Protein AF-A0A2E7HLN4-F1 (afdb_monomer)

Nearest PDB structures (foldseek):
  2dg2-assembly1_A  TM=7.823E-01  e=1.662E-04  Mus musculus
  3d3j-assembly1_A-2  TM=8.245E-01  e=1.909E-03  Homo sapiens
  3rss-assembly1_A  TM=7.247E-01  e=3.414E-03  Thermotoga maritima MSB8
  3d3k-assembly1_B  TM=6.165E-01  e=1.428E-03  Homo sapiens
  3v3t-assembly1_A  TM=5.989E-01  e=1.618E+00  Clostridium botulinum C str. Stockholm

Foldseek 3Di:
DDDDDDDDDDDPVRVVVCCCVVCVVVVVVVLVVLLVLLLVLLVVVVVVLVVVHPNDQAAEEEQEAAQESLNLSSLSSLLNNCVVRVSYAYEYEYQADLVSHDPSNVVSNVSSCVRPVVRYHYDDHLPVQDDDVSSVVVQDVVLPPPGGSYYRDSHDD

Solvent-accessible surface area (backbone atoms only — not comparable to full-atom values): 8514 Å² total; per-residue (Å²): 132,82,78,75,93,70,84,84,86,67,52,74,69,52,45,54,53,46,50,53,69,72,45,69,81,38,63,69,58,50,52,52,50,42,48,52,52,5,38,51,52,19,56,47,52,56,48,51,47,54,70,79,39,83,72,60,88,56,40,35,34,38,33,34,24,19,48,46,65,48,11,16,25,28,35,32,13,49,38,46,40,44,70,72,36,80,62,34,34,38,41,37,37,28,40,53,60,66,88,74,27,38,72,66,24,45,48,27,47,52,59,30,42,76,74,40,48,97,40,52,46,77,50,74,36,55,71,75,43,79,52,72,65,50,46,50,49,51,52,55,63,71,29,52,96,81,46,57,77,45,75,37,84,4,60,75,131

Radius of gyration: 17.09 Å; Cα contacts (8 Å, |Δi|>4): 226; chains: 1; bounding box: 56×38×41 Å

Secondary structure (DSSP, 8-state):
-PPPP------HHHHHHHHHHHHTT-HHHHHHHHHHHHHHHHHHHHHHHHHHSPPPSS-EEEEEE-SSHHHHHHHHHHHHHHHH-TT-EEEEEESS-GGGS-HHHHHHHHHHHHHHGGGEEEPPPGGGS-HHHHHHHHHHHHHTTT--SEEEEES--

Mean predicted aligned error: 4.03 Å

Structure (mmCIF, N/CA/C/O backbone):
data_AF-A0A2E7HLN4-F1
#
_entry.id   AF-A0A2E7HLN4-F1
#
loop_
_atom_site.group_PDB
_atom_site.id
_atom_site.type_symbol
_atom_site.label_atom_id
_atom_site.label_alt_id
_atom_site.label_comp_id
_atom_site.label_asym_id
_atom_site.label_entity_id
_atom_site.label_seq_id
_atom_site.pdbx_PDB_ins_code
_atom_site.Cartn_x
_atom_site.Cartn_y
_atom_site.Cartn_z
_atom_site.occupancy
_atom_site.B_iso_or_equiv
_atom_site.auth_seq_id
_atom_site.auth_comp_id
_atom_site.auth_asym_id
_atom_site.auth_atom_id
_atom_site.pdbx_PDB_model_num
ATOM 1 N N . MET A 1 1 ? -42.154 -15.942 1.788 1.00 58.47 1 MET A N 1
ATOM 2 C CA . MET A 1 1 ? -40.715 -16.186 1.558 1.00 58.47 1 MET A CA 1
ATOM 3 C C . MET A 1 1 ? -39.956 -15.245 2.470 1.00 58.47 1 MET A C 1
ATOM 5 O O . MET A 1 1 ? -40.203 -14.051 2.379 1.00 58.47 1 MET A O 1
ATOM 9 N N . ASN A 1 2 ? -39.119 -15.760 3.373 1.00 64.50 2 ASN A N 1
ATOM 1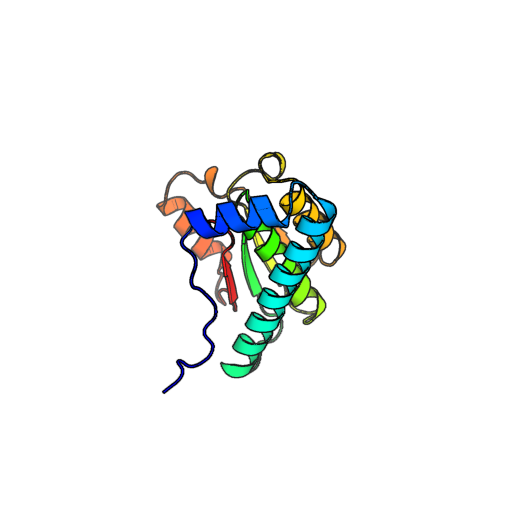0 C CA . ASN A 1 2 ? -38.203 -14.892 4.113 1.00 64.50 2 ASN A CA 1
ATOM 11 C C . ASN A 1 2 ? -37.109 -14.429 3.145 1.00 64.50 2 ASN A C 1
ATOM 13 O O . ASN A 1 2 ? -36.637 -15.260 2.363 1.00 64.50 2 ASN A O 1
ATOM 17 N N . PRO A 1 3 ? -36.732 -13.141 3.148 1.00 77.31 3 PRO A N 1
ATOM 18 C CA . PRO A 1 3 ? -35.595 -12.692 2.362 1.00 77.31 3 PRO A CA 1
ATOM 19 C C . PRO A 1 3 ? -34.349 -13.467 2.796 1.00 77.31 3 PRO A C 1
ATOM 21 O O . PRO A 1 3 ? -34.184 -13.788 3.977 1.00 77.31 3 PRO A O 1
ATOM 24 N N . LEU A 1 4 ? -33.498 -13.801 1.825 1.00 82.25 4 LEU A N 1
ATOM 25 C CA . LEU A 1 4 ? -32.175 -14.343 2.110 1.00 82.25 4 LEU A CA 1
ATOM 26 C C . LEU A 1 4 ? -31.435 -13.366 3.039 1.00 82.25 4 LEU A C 1
ATOM 28 O O . LEU A 1 4 ? -31.585 -12.154 2.857 1.00 82.25 4 LEU A O 1
ATOM 32 N N . PRO A 1 5 ? -30.658 -13.857 4.020 1.00 81.19 5 PRO A N 1
ATOM 33 C CA . PRO A 1 5 ? -29.792 -12.993 4.807 1.00 81.19 5 PRO A CA 1
ATOM 34 C C . PRO A 1 5 ? -28.911 -12.178 3.858 1.00 81.19 5 PRO A C 1
ATOM 36 O O . PRO A 1 5 ? -28.246 -12.749 2.994 1.00 81.19 5 PRO A O 1
ATOM 39 N N . ALA A 1 6 ? -28.949 -10.859 3.997 1.00 84.44 6 ALA A N 1
ATOM 40 C CA . ALA A 1 6 ? -28.125 -9.944 3.228 1.00 84.44 6 ALA A CA 1
ATOM 41 C C . ALA A 1 6 ? -27.415 -9.014 4.205 1.00 84.44 6 ALA A C 1
ATOM 43 O O . ALA A 1 6 ? -28.052 -8.460 5.107 1.00 84.44 6 ALA A O 1
ATOM 44 N N . ASP A 1 7 ? -26.110 -8.849 4.019 1.00 86.19 7 ASP A N 1
ATOM 45 C CA . ASP A 1 7 ? -25.368 -7.822 4.734 1.00 86.19 7 ASP A CA 1
ATOM 46 C C . ASP A 1 7 ? -25.831 -6.436 4.255 1.00 86.19 7 ASP A C 1
ATOM 48 O O . ASP A 1 7 ? -26.083 -6.243 3.057 1.00 86.19 7 ASP A O 1
ATOM 52 N N . PRO A 1 8 ? -25.991 -5.458 5.163 1.00 89.75 8 PRO A N 1
ATOM 53 C CA . PRO A 1 8 ? -26.421 -4.125 4.777 1.00 89.75 8 PRO A CA 1
ATOM 54 C C . PRO A 1 8 ? -25.337 -3.436 3.939 1.00 89.75 8 PRO A C 1
ATOM 56 O O . PRO A 1 8 ? -24.179 -3.356 4.345 1.00 89.75 8 PRO A O 1
ATOM 59 N N . ILE A 1 9 ? -25.728 -2.875 2.793 1.00 91.56 9 ILE A N 1
ATOM 60 C CA . ILE A 1 9 ? -24.870 -1.978 2.011 1.00 91.56 9 ILE A CA 1
ATOM 61 C C . ILE A 1 9 ? -25.010 -0.577 2.609 1.00 91.56 9 ILE A C 1
ATOM 63 O O . ILE A 1 9 ? -26.070 0.043 2.504 1.00 91.56 9 ILE A O 1
ATOM 67 N N . LEU A 1 10 ? -23.955 -0.100 3.266 1.00 94.12 10 LEU A N 1
ATOM 68 C CA . LEU A 1 10 ? -23.926 1.211 3.913 1.00 94.12 10 LEU A CA 1
ATOM 69 C C . LEU A 1 10 ? -23.535 2.309 2.914 1.00 94.12 10 LEU A C 1
ATOM 71 O O . LEU A 1 10 ? -22.656 2.118 2.075 1.00 94.12 10 LEU A O 1
ATOM 75 N N . SER A 1 11 ? -24.142 3.492 3.034 1.00 95.38 11 SER A N 1
ATOM 76 C CA . SER A 1 11 ? -23.617 4.709 2.402 1.00 95.38 11 SER A CA 1
ATOM 77 C C . SER A 1 11 ? -22.279 5.123 3.036 1.00 95.38 11 SER A C 1
ATOM 79 O O . SER A 1 11 ? -21.932 4.669 4.130 1.00 95.38 11 SER A O 1
ATOM 81 N N . CYS A 1 12 ? -21.531 6.031 2.399 1.00 93.81 12 CYS A N 1
ATOM 82 C CA . CYS A 1 12 ? -20.305 6.581 2.994 1.00 93.81 12 CYS A CA 1
ATOM 83 C C . CYS A 1 12 ? -20.582 7.230 4.362 1.00 93.81 12 CYS A C 1
ATOM 85 O O . CYS A 1 12 ? -19.851 7.001 5.320 1.00 93.81 12 CYS A O 1
ATOM 87 N N . GLU A 1 13 ? -21.682 7.980 4.484 1.00 95.75 13 GLU A N 1
ATOM 88 C CA . GLU A 1 13 ? -22.094 8.598 5.750 1.00 95.75 13 GLU A CA 1
ATOM 89 C C . GLU A 1 13 ? -22.412 7.544 6.823 1.00 95.75 13 GLU A C 1
ATOM 91 O O . GLU A 1 13 ? -21.970 7.663 7.966 1.00 95.75 13 GLU A O 1
ATOM 96 N N . GLN A 1 14 ? -23.131 6.480 6.452 1.00 96.19 14 GLN A N 1
ATOM 97 C CA . GLN A 1 14 ? -23.455 5.380 7.362 1.00 96.19 14 GLN A CA 1
ATOM 98 C C . GLN A 1 14 ? -22.209 4.598 7.791 1.00 96.19 14 GLN A C 1
ATOM 100 O O . GLN A 1 14 ? -22.109 4.219 8.957 1.00 96.19 14 GLN A O 1
ATOM 105 N N . SER A 1 15 ? -21.253 4.394 6.883 1.00 94.25 15 SER A N 1
ATOM 106 C CA . SER A 1 15 ? -19.981 3.723 7.172 1.00 94.25 15 SER A CA 1
ATOM 107 C C . SER A 1 15 ? -19.150 4.538 8.163 1.00 94.25 15 SER A C 1
ATOM 109 O O . SER A 1 15 ? -18.738 4.013 9.194 1.00 94.25 15 SER A O 1
ATOM 111 N N . LEU A 1 16 ? -19.019 5.851 7.941 1.00 93.12 16 LEU A N 1
ATOM 112 C CA . LEU A 1 16 ? -18.333 6.759 8.868 1.00 93.12 16 LEU A CA 1
ATOM 113 C C . LEU A 1 16 ? -18.998 6.788 10.253 1.00 93.12 16 LEU A C 1
ATOM 115 O O . LEU A 1 16 ? -18.318 6.772 11.283 1.00 93.12 16 LEU A O 1
ATOM 119 N N . ALA A 1 17 ? -20.334 6.822 10.300 1.00 95.69 17 ALA A N 1
ATOM 120 C CA . ALA A 1 17 ? -21.080 6.786 11.555 1.00 95.69 17 ALA A CA 1
ATOM 121 C C . ALA A 1 17 ? -20.887 5.453 12.297 1.00 95.69 17 ALA A C 1
ATOM 123 O O . ALA A 1 17 ? -20.708 5.447 13.521 1.00 95.69 17 ALA A O 1
ATOM 124 N N . PHE A 1 18 ? -20.887 4.338 11.562 1.00 95.19 18 PHE A N 1
ATOM 125 C CA . PHE A 1 18 ? -20.616 3.012 12.102 1.00 95.19 18 PHE A CA 1
ATOM 126 C C . PHE A 1 18 ? -19.205 2.932 12.684 1.00 95.19 18 PHE A C 1
ATOM 128 O O . PHE A 1 18 ? -19.071 2.614 13.863 1.00 95.19 18 PHE A O 1
ATOM 135 N N . GLU A 1 19 ? -18.173 3.285 11.916 1.00 93.88 19 GLU A N 1
ATOM 136 C CA . GLU A 1 19 ? -16.775 3.242 12.360 1.00 93.88 19 GLU A CA 1
ATOM 137 C C . GLU A 1 19 ? -16.557 4.085 13.616 1.00 93.88 19 GLU A C 1
ATOM 139 O O . GLU A 1 19 ? -16.008 3.602 14.608 1.00 93.88 19 GLU A O 1
ATOM 144 N N . LYS A 1 20 ? -17.080 5.318 13.634 1.00 94.38 20 LYS A N 1
ATOM 145 C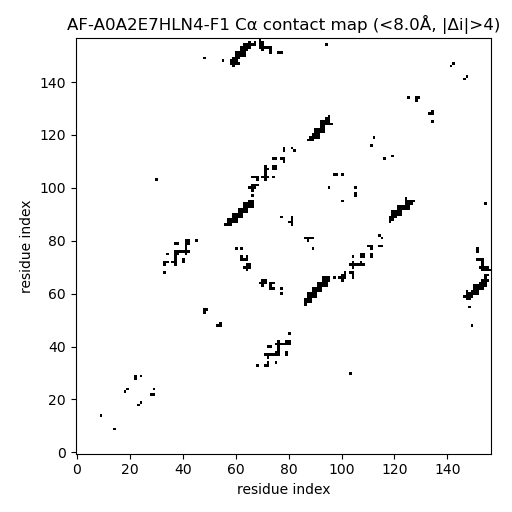 CA . LYS A 1 20 ? -16.982 6.206 14.800 1.00 94.38 20 LYS A CA 1
ATOM 146 C C . LYS A 1 20 ? -17.604 5.583 16.054 1.00 94.38 20 LYS A C 1
ATOM 148 O O . LYS A 1 20 ? -17.036 5.682 17.143 1.00 94.38 20 LYS A O 1
ATOM 153 N N . SER A 1 21 ? -18.762 4.941 15.907 1.00 95.88 21 SER A N 1
ATOM 154 C CA . SER A 1 21 ? -19.472 4.267 17.001 1.00 95.88 21 SER A CA 1
ATOM 155 C C . SER A 1 21 ? -18.804 2.954 17.430 1.00 95.88 21 SER A C 1
ATOM 157 O O . SER A 1 21 ? -18.824 2.599 18.610 1.00 95.88 21 SER A O 1
ATOM 159 N N . PHE A 1 22 ? -18.205 2.238 16.480 1.00 95.44 22 PHE A N 1
ATOM 160 C CA . PHE A 1 22 ? -17.570 0.941 16.678 1.00 95.44 22 PHE A CA 1
ATOM 161 C C . PHE A 1 22 ? -16.206 1.062 17.362 1.00 95.44 22 PHE A C 1
ATOM 163 O O . PHE A 1 22 ? -15.932 0.327 18.316 1.00 95.44 22 PHE A O 1
ATOM 170 N N . PHE A 1 23 ? -15.370 1.998 16.905 1.00 95.12 23 PHE A N 1
ATOM 171 C CA . PHE A 1 23 ? -14.022 2.197 17.433 1.00 95.12 23 PHE A CA 1
ATOM 172 C C . PHE A 1 23 ? -13.995 3.089 18.669 1.00 95.12 23 PHE A C 1
ATOM 174 O O . PHE A 1 23 ? -13.222 2.820 19.580 1.00 95.12 23 PHE A O 1
ATOM 181 N N . LYS A 1 24 ? -14.842 4.127 18.743 1.00 93.88 24 LYS A N 1
ATOM 182 C CA . LYS A 1 24 ? -14.880 5.080 19.873 1.00 93.88 24 LYS A CA 1
ATOM 183 C C . LYS A 1 24 ? -13.502 5.672 20.230 1.00 93.88 24 LYS A C 1
ATOM 185 O O . LYS A 1 24 ? -13.263 5.997 21.390 1.00 93.88 24 LYS A O 1
ATOM 190 N N . GLY A 1 25 ? -12.613 5.807 19.242 1.00 91.25 25 GLY A N 1
ATOM 191 C CA . GLY A 1 25 ? -11.239 6.286 19.426 1.00 91.25 25 GLY A CA 1
ATOM 192 C C . GLY A 1 25 ? -10.262 5.252 19.999 1.00 91.25 25 GLY A C 1
ATOM 193 O O . GLY A 1 25 ? -9.180 5.628 20.439 1.00 91.25 25 GLY A O 1
ATOM 194 N N . ASP A 1 26 ? -10.617 3.964 20.031 1.00 95.56 26 ASP A N 1
ATOM 195 C CA . ASP A 1 26 ? -9.691 2.883 20.381 1.00 95.56 26 ASP A CA 1
ATOM 196 C C . ASP A 1 26 ? -8.713 2.625 19.224 1.00 95.56 26 ASP A C 1
ATOM 198 O O . ASP A 1 26 ? -8.920 1.753 18.376 1.00 95.56 26 ASP A O 1
ATOM 202 N N . GLU A 1 27 ? -7.617 3.382 19.212 1.00 93.75 27 GLU A N 1
ATOM 203 C CA . GLU A 1 27 ? -6.575 3.298 18.184 1.00 93.75 27 GLU A CA 1
ATOM 204 C C . GLU A 1 27 ? -5.959 1.897 18.061 1.00 93.75 27 GLU A C 1
ATOM 206 O O . GLU A 1 27 ? -5.550 1.482 16.974 1.00 93.75 27 GLU A O 1
ATOM 211 N N . LYS A 1 28 ? -5.886 1.139 19.165 1.00 95.50 28 LYS A N 1
ATOM 212 C CA . LYS A 1 28 ? -5.345 -0.225 19.145 1.00 95.50 28 LYS A CA 1
ATOM 213 C C . LYS A 1 28 ? -6.285 -1.149 18.383 1.00 95.50 28 LYS A C 1
ATOM 215 O O . LYS A 1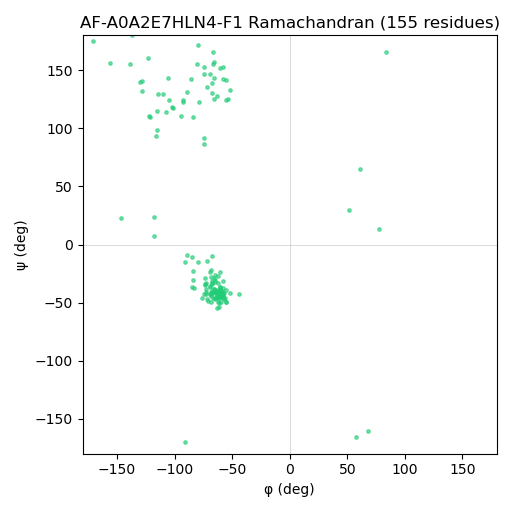 28 ? -5.819 -1.974 17.595 1.00 95.50 28 LYS A O 1
ATOM 220 N N . ARG A 1 29 ? -7.590 -1.019 18.614 1.00 96.25 29 ARG A N 1
ATOM 221 C CA . ARG A 1 29 ? -8.604 -1.781 17.887 1.00 96.25 29 ARG A CA 1
ATOM 222 C C . ARG A 1 29 ? -8.679 -1.362 16.423 1.00 96.25 29 ARG A C 1
ATOM 224 O O . ARG A 1 29 ? -8.772 -2.240 15.571 1.00 96.25 29 ARG A O 1
ATOM 231 N N . GLU A 1 30 ? -8.587 -0.067 16.127 1.00 95.81 30 GLU A N 1
ATOM 232 C CA . GLU A 1 30 ? -8.491 0.436 14.748 1.00 95.81 30 GLU A CA 1
ATOM 233 C C . GLU A 1 30 ? -7.320 -0.215 14.012 1.00 95.81 30 GLU A C 1
ATOM 235 O O . GLU A 1 30 ? -7.510 -0.812 12.956 1.00 95.81 30 GLU A O 1
ATOM 240 N N . TRP A 1 31 ? -6.132 -0.216 14.622 1.00 97.50 31 TRP A N 1
ATOM 241 C CA . TRP A 1 31 ? -4.955 -0.866 14.054 1.00 97.50 31 TRP A CA 1
ATOM 242 C C . TRP A 1 31 ? -5.152 -2.371 13.815 1.00 97.50 31 TRP A C 1
ATOM 244 O O . TRP A 1 31 ? -4.730 -2.905 12.786 1.00 97.50 31 TRP A O 1
ATOM 254 N N . GLN A 1 32 ? -5.788 -3.077 14.755 1.00 97.62 32 GLN A N 1
ATOM 255 C CA . GLN A 1 32 ? -6.083 -4.507 14.610 1.00 97.62 32 GLN A CA 1
ATOM 256 C C . GLN A 1 32 ? -7.021 -4.782 13.431 1.00 97.62 32 GLN A C 1
ATOM 258 O O . GLN A 1 32 ? -6.749 -5.682 12.637 1.00 97.62 32 GLN A O 1
ATOM 263 N N . VAL A 1 33 ? -8.096 -4.001 13.300 1.00 97.06 33 VAL A N 1
ATOM 264 C CA . VAL A 1 33 ? -9.062 -4.149 12.202 1.00 97.06 33 VAL A CA 1
ATOM 265 C C . VAL A 1 33 ? -8.432 -3.787 10.862 1.00 97.06 33 VAL A C 1
ATOM 267 O O . VAL A 1 33 ? -8.616 -4.518 9.896 1.00 97.06 33 VAL A O 1
ATOM 270 N N . MET A 1 34 ? -7.615 -2.739 10.816 1.00 97.19 34 MET A N 1
ATOM 271 C CA . MET A 1 34 ? -6.857 -2.348 9.628 1.00 97.19 34 MET A CA 1
ATOM 272 C C . MET A 1 34 ? -5.862 -3.440 9.185 1.00 97.19 34 MET A C 1
ATOM 274 O O . MET A 1 34 ? -5.752 -3.752 8.004 1.00 97.19 34 MET A O 1
ATOM 278 N N . ASN A 1 35 ? -5.191 -4.127 10.122 1.00 98.31 35 ASN A N 1
ATOM 279 C CA . ASN A 1 35 ? -4.383 -5.309 9.776 1.00 98.31 35 ASN A CA 1
ATOM 280 C C . ASN A 1 35 ? -5.227 -6.421 9.172 1.00 98.31 35 ASN A C 1
ATOM 282 O O . ASN A 1 35 ? -4.827 -7.003 8.168 1.00 98.31 35 ASN A O 1
ATOM 286 N N . GLN A 1 36 ? -6.396 -6.690 9.745 1.00 98.19 36 GLN A N 1
ATOM 287 C CA . GLN A 1 36 ? -7.292 -7.702 9.205 1.00 98.19 36 GLN A CA 1
ATOM 288 C C . GLN A 1 36 ? -7.797 -7.333 7.802 1.00 98.19 36 GLN A C 1
ATOM 290 O O . GLN A 1 36 ? -7.836 -8.202 6.929 1.00 98.19 36 GLN A O 1
ATOM 295 N N . ALA A 1 37 ? -8.138 -6.064 7.567 1.00 97.25 37 ALA A N 1
ATOM 296 C CA . ALA A 1 37 ? -8.556 -5.555 6.264 1.00 97.25 37 ALA A CA 1
ATOM 297 C C . ALA A 1 37 ? -7.429 -5.6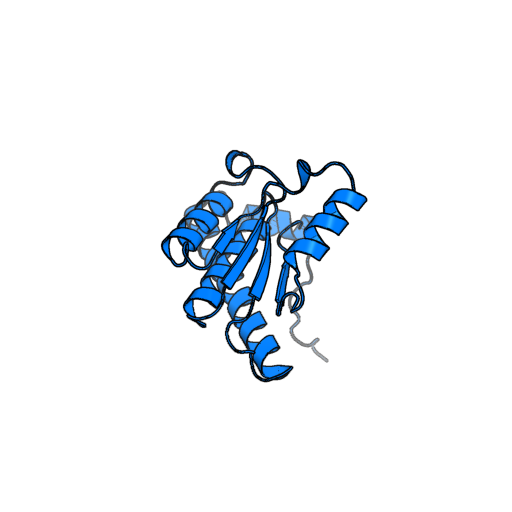85 5.229 1.00 97.25 37 ALA A C 1
ATOM 299 O O . ALA A 1 37 ? -7.603 -6.367 4.217 1.00 97.25 37 ALA A O 1
ATOM 300 N N . GLY A 1 38 ? -6.245 -5.139 5.518 1.00 98.00 38 GLY A N 1
ATOM 301 C CA . GLY A 1 38 ? -5.076 -5.241 4.646 1.00 98.00 38 GLY A CA 1
ATOM 302 C C . GLY A 1 38 ? -4.653 -6.687 4.354 1.00 98.00 38 GLY A C 1
ATOM 303 O O . GLY A 1 38 ? -4.413 -7.043 3.199 1.00 98.00 38 GLY A O 1
ATOM 304 N N . GLU A 1 39 ? -4.610 -7.567 5.361 1.00 98.19 39 GLU A N 1
ATOM 305 C CA . GLU A 1 39 ? -4.302 -8.987 5.142 1.00 98.19 39 GLU A CA 1
ATOM 306 C C . GLU A 1 39 ? -5.354 -9.675 4.264 1.00 98.19 39 GLU A C 1
ATOM 308 O O . GLU A 1 39 ? -4.985 -10.434 3.365 1.00 98.19 39 GLU A O 1
ATOM 313 N N . SER A 1 40 ? -6.638 -9.360 4.454 1.00 98.19 40 SER A N 1
ATOM 314 C CA . SER A 1 40 ? -7.729 -9.912 3.641 1.00 98.19 40 SER A CA 1
ATOM 315 C C . SER A 1 40 ? -7.662 -9.447 2.185 1.00 98.19 40 SER A C 1
ATOM 317 O O . SER A 1 40 ? -7.902 -10.251 1.280 1.00 98.19 40 SER A O 1
ATOM 319 N N . ILE A 1 41 ? -7.289 -8.186 1.937 1.00 98.12 41 ILE A N 1
ATOM 320 C CA . ILE A 1 41 ? -7.033 -7.664 0.585 1.00 98.12 41 ILE A CA 1
ATOM 321 C C . ILE A 1 41 ? -5.866 -8.428 -0.048 1.00 98.12 41 ILE A C 1
ATOM 323 O O . ILE A 1 41 ? -6.000 -8.950 -1.154 1.00 98.12 41 ILE A O 1
ATOM 327 N N . GLY A 1 42 ? -4.746 -8.570 0.668 1.00 97.38 42 GLY A N 1
ATOM 328 C CA . GLY A 1 42 ? -3.580 -9.311 0.179 1.00 97.38 42 GLY A CA 1
ATOM 329 C C . GLY A 1 42 ? -3.887 -10.784 -0.125 1.00 97.38 42 GLY A C 1
ATOM 330 O O . GLY A 1 42 ? -3.463 -11.302 -1.157 1.00 97.38 42 GLY A O 1
ATOM 331 N N . ASP A 1 43 ? -4.656 -11.459 0.733 1.00 97.00 43 ASP A N 1
ATOM 332 C CA . ASP A 1 43 ? -5.089 -12.847 0.522 1.00 97.00 43 ASP A CA 1
ATOM 333 C C . ASP A 1 43 ? -6.068 -12.996 -0.646 1.00 97.00 43 ASP A C 1
ATOM 335 O O . ASP A 1 43 ? -6.071 -14.025 -1.325 1.00 97.00 43 ASP A O 1
ATOM 339 N N . SER A 1 44 ? -6.915 -11.997 -0.887 1.00 96.31 44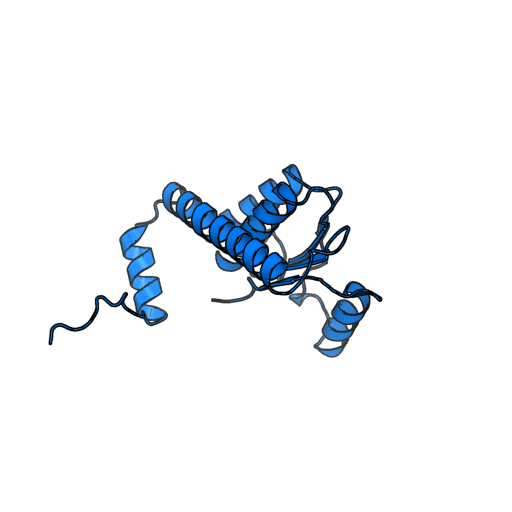 SER A N 1
ATOM 340 C CA . SER A 1 44 ? -7.841 -11.991 -2.025 1.00 96.31 44 SER A CA 1
ATOM 341 C C . SER A 1 44 ? -7.083 -11.778 -3.331 1.00 96.31 44 SER A C 1
ATOM 343 O O . SER A 1 44 ? -7.187 -12.608 -4.226 1.00 96.31 44 SER A O 1
ATOM 345 N N . LEU A 1 45 ? -6.175 -10.801 -3.383 1.00 94.75 45 LEU A N 1
ATOM 346 C CA . LEU A 1 45 ? -5.335 -10.579 -4.558 1.00 94.75 45 LEU A CA 1
ATOM 347 C C . LEU A 1 45 ? -4.448 -11.793 -4.884 1.00 94.75 45 LEU A C 1
ATOM 349 O O . LEU A 1 45 ? -4.287 -12.160 -6.044 1.00 94.75 45 LEU A O 1
ATOM 353 N N . LEU A 1 46 ? -3.902 -12.481 -3.875 1.00 93.56 46 LEU A N 1
ATOM 354 C CA . LEU A 1 46 ? -3.163 -13.731 -4.089 1.00 93.56 46 LEU A CA 1
ATOM 355 C C . LEU A 1 46 ? -4.029 -14.841 -4.698 1.00 93.56 46 LEU A C 1
ATOM 357 O O . LEU A 1 46 ? -3.500 -15.673 -5.438 1.00 93.56 46 LEU A O 1
ATOM 361 N N . ARG A 1 47 ? -5.325 -14.893 -4.367 1.00 93.75 47 ARG A N 1
ATOM 362 C CA . ARG A 1 47 ? -6.276 -15.833 -4.972 1.00 93.75 47 ARG A CA 1
ATOM 363 C C . ARG A 1 47 ? -6.562 -15.442 -6.418 1.00 93.75 47 ARG A C 1
ATOM 365 O O . ARG A 1 47 ? -6.354 -16.282 -7.289 1.00 93.75 47 ARG A O 1
ATOM 372 N N . ASP A 1 48 ? -6.867 -14.174 -6.675 1.00 92.19 48 ASP A N 1
ATOM 373 C CA . ASP A 1 48 ? -7.130 -13.655 -8.023 1.00 92.19 48 ASP A CA 1
ATOM 374 C C . ASP A 1 48 ? -5.939 -13.897 -8.961 1.00 92.19 48 ASP A C 1
ATOM 376 O O . ASP A 1 48 ? -6.081 -14.419 -10.068 1.00 92.19 48 ASP A O 1
ATOM 380 N N . MET A 1 49 ? -4.720 -13.611 -8.491 1.00 89.50 49 MET A N 1
ATOM 381 C CA . MET A 1 49 ? -3.496 -13.840 -9.262 1.00 89.50 49 MET A CA 1
ATOM 382 C C . MET A 1 49 ? -3.253 -15.316 -9.594 1.00 89.50 49 MET A C 1
ATOM 384 O O . MET A 1 49 ? -2.574 -15.585 -10.581 1.00 89.50 49 MET A O 1
ATOM 388 N N . ARG A 1 50 ? -3.749 -16.259 -8.778 1.00 89.00 50 ARG A N 1
ATOM 389 C CA . ARG A 1 50 ? -3.651 -17.710 -9.032 1.00 89.00 50 ARG A CA 1
ATOM 390 C C . ARG A 1 50 ? -4.759 -18.217 -9.945 1.00 89.00 50 ARG A C 1
ATOM 392 O O . ARG A 1 50 ? -4.543 -19.199 -10.647 1.00 89.00 50 ARG A O 1
ATOM 399 N N . GLU A 1 51 ? -5.928 -17.589 -9.897 1.00 88.19 51 GLU A N 1
ATOM 400 C CA . GLU A 1 51 ? -7.084 -17.968 -10.706 1.00 88.19 51 GLU A CA 1
ATOM 401 C C . GLU A 1 51 ? -6.908 -17.543 -12.166 1.00 88.19 51 GLU A C 1
ATOM 403 O O . GLU A 1 51 ? -7.159 -18.328 -13.076 1.00 88.19 51 GLU A O 1
ATOM 408 N N . LEU A 1 52 ? -6.408 -16.326 -12.397 1.00 75.81 52 LEU A N 1
ATOM 409 C CA . LEU A 1 52 ? -6.270 -15.779 -13.748 1.00 75.81 52 LEU A CA 1
ATOM 410 C C . LEU A 1 52 ? -5.138 -16.434 -14.555 1.00 75.81 52 LEU A C 1
ATOM 412 O O . LEU A 1 52 ? -5.234 -16.525 -15.779 1.00 75.81 52 LEU A O 1
ATOM 416 N N . ARG A 1 53 ? -4.043 -16.845 -13.898 1.00 70.69 53 ARG A N 1
ATOM 417 C CA . ARG A 1 53 ? -2.865 -17.483 -14.520 1.00 70.69 53 ARG A CA 1
ATOM 418 C C . ARG A 1 53 ? -1.896 -18.032 -13.468 1.00 70.69 53 ARG A C 1
ATOM 420 O O . ARG A 1 53 ? -2.027 -17.781 -12.277 1.00 70.69 53 ARG A O 1
ATOM 427 N N . THR A 1 54 ? -0.839 -18.714 -13.907 1.00 83.25 54 THR A N 1
ATOM 428 C CA . THR A 1 54 ? 0.324 -18.967 -13.042 1.00 83.25 54 THR A CA 1
ATOM 429 C C . THR A 1 54 ? 0.973 -17.638 -12.654 1.00 83.25 54 THR A C 1
ATOM 431 O O . THR A 1 54 ? 1.319 -16.843 -13.531 1.00 83.25 54 THR A O 1
ATOM 434 N N . ILE A 1 55 ? 1.179 -17.411 -11.351 1.00 85.50 55 ILE A N 1
ATOM 435 C CA . ILE A 1 55 ? 1.900 -16.232 -10.853 1.00 85.50 55 ILE A CA 1
ATOM 436 C C . ILE A 1 55 ? 3.286 -16.181 -11.520 1.00 85.50 55 ILE A C 1
ATOM 438 O O . ILE A 1 55 ? 4.039 -17.157 -11.426 1.00 85.50 55 ILE A O 1
ATOM 442 N N . PRO A 1 56 ? 3.647 -15.070 -12.184 1.00 86.81 56 PRO A N 1
ATOM 443 C CA . PRO A 1 56 ? 4.907 -14.981 -12.902 1.00 86.81 56 PRO A CA 1
ATOM 444 C C . PRO A 1 56 ? 6.107 -15.008 -11.946 1.00 86.81 56 PRO A C 1
ATOM 446 O O . PRO A 1 56 ? 5.995 -14.629 -10.777 1.00 86.81 56 PRO A O 1
ATOM 449 N N . PRO A 1 57 ? 7.292 -15.430 -12.424 1.00 88.00 57 PRO A N 1
ATOM 450 C CA . PRO A 1 57 ? 8.501 -15.382 -11.619 1.00 88.00 57 PRO A CA 1
ATOM 451 C C . PRO A 1 57 ? 8.872 -13.923 -11.325 1.00 88.00 57 PRO A C 1
ATOM 453 O O . PRO A 1 57 ? 9.085 -13.144 -12.254 1.00 88.00 57 PRO A O 1
ATOM 456 N N . ARG A 1 58 ? 9.018 -13.592 -10.033 1.00 93.38 58 ARG A N 1
ATOM 457 C CA . ARG A 1 58 ? 9.303 -12.234 -9.518 1.00 93.38 58 ARG A CA 1
ATOM 458 C C . ARG A 1 58 ? 8.210 -11.208 -9.875 1.00 93.38 58 ARG A C 1
ATOM 460 O O . ARG A 1 58 ? 8.495 -10.278 -10.627 1.00 93.38 58 ARG A O 1
ATOM 467 N N . PRO A 1 59 ? 6.976 -11.365 -9.361 1.00 94.81 59 PRO A N 1
ATOM 468 C CA . PRO A 1 59 ? 5.902 -10.446 -9.705 1.00 94.81 59 PRO A CA 1
ATOM 469 C C . PRO A 1 59 ? 6.186 -9.038 -9.164 1.00 94.81 59 PRO A C 1
ATOM 471 O O . PRO A 1 59 ? 6.729 -8.894 -8.061 1.00 94.81 59 PRO A O 1
ATOM 474 N N . ARG A 1 60 ? 5.814 -8.015 -9.938 1.00 96.56 60 ARG A N 1
ATOM 475 C CA . ARG A 1 60 ? 5.919 -6.597 -9.562 1.00 96.56 60 ARG A CA 1
ATOM 476 C C . ARG A 1 60 ? 4.545 -6.046 -9.217 1.00 96.56 60 ARG A C 1
ATOM 478 O O . ARG A 1 60 ? 3.634 -6.106 -10.038 1.00 96.56 60 ARG A O 1
ATOM 485 N N . ILE A 1 61 ? 4.409 -5.492 -8.019 1.00 97.06 61 ILE A N 1
ATOM 486 C CA . ILE A 1 61 ? 3.145 -4.948 -7.516 1.00 97.06 61 ILE A CA 1
ATOM 487 C C . ILE A 1 61 ? 3.259 -3.427 -7.439 1.00 97.06 61 ILE A C 1
ATOM 489 O O . ILE A 1 61 ? 4.215 -2.918 -6.859 1.00 97.06 61 ILE A O 1
ATOM 493 N N . LEU A 1 62 ? 2.291 -2.706 -7.995 1.00 98.38 62 LEU A N 1
ATOM 494 C CA . LEU A 1 62 ? 2.142 -1.271 -7.761 1.00 98.38 62 LEU A CA 1
ATOM 495 C C . LEU A 1 62 ? 1.245 -1.044 -6.543 1.00 98.38 62 LEU A C 1
ATOM 497 O O . LEU A 1 62 ? 0.163 -1.619 -6.455 1.00 98.38 62 LEU A O 1
ATOM 501 N N . VAL A 1 63 ? 1.668 -0.192 -5.618 1.00 98.62 63 VAL A N 1
ATOM 502 C CA . VAL A 1 63 ? 0.894 0.171 -4.427 1.00 98.62 63 VAL A CA 1
ATOM 503 C C . VAL A 1 63 ? 0.697 1.679 -4.437 1.00 98.62 63 VAL A C 1
ATOM 505 O O . VAL A 1 63 ? 1.659 2.422 -4.257 1.00 98.62 63 VAL A O 1
ATOM 508 N N . LEU A 1 64 ? -0.533 2.133 -4.664 1.00 98.44 64 LEU A N 1
ATOM 509 C CA . LEU A 1 64 ? -0.885 3.551 -4.637 1.00 98.44 64 LEU A CA 1
ATOM 510 C C . LEU A 1 64 ? -1.371 3.908 -3.234 1.00 98.44 64 LEU A C 1
ATOM 512 O O . LEU A 1 64 ? -2.289 3.271 -2.721 1.00 98.44 64 LEU A O 1
ATOM 516 N N . VAL A 1 65 ? -0.751 4.901 -2.598 1.00 98.62 65 VAL A N 1
ATOM 517 C CA . VAL A 1 65 ? -0.944 5.146 -1.162 1.00 98.62 65 VAL A CA 1
ATOM 518 C C . VAL A 1 65 ? -1.478 6.549 -0.912 1.00 98.62 65 VAL A C 1
ATOM 520 O O . VAL A 1 65 ? -0.766 7.536 -1.066 1.00 98.62 65 VAL A O 1
ATOM 523 N N . GLY A 1 66 ? -2.737 6.649 -0.490 1.00 98.12 66 GLY A N 1
ATOM 524 C CA . GLY A 1 66 ? -3.322 7.887 0.016 1.00 98.12 66 GLY A CA 1
ATOM 525 C C . GLY A 1 66 ? -2.935 8.177 1.471 1.00 98.12 66 GLY A C 1
ATOM 526 O O . GLY A 1 66 ? -2.399 7.331 2.184 1.00 98.12 66 GLY A O 1
ATOM 527 N N . LYS A 1 67 ? -3.281 9.376 1.954 1.00 96.69 67 LYS A N 1
ATOM 528 C CA . LYS A 1 67 ? -2.980 9.825 3.331 1.00 96.69 67 LYS A CA 1
ATOM 529 C C . LYS A 1 67 ? -3.748 9.083 4.435 1.00 96.69 67 LYS A C 1
ATOM 531 O O . LYS A 1 67 ? -3.374 9.152 5.605 1.00 96.69 67 LYS A O 1
ATOM 536 N N . GLY A 1 68 ? -4.882 8.471 4.087 1.00 95.88 68 GLY A N 1
ATOM 537 C CA . GLY A 1 68 ? -5.849 7.879 5.018 1.00 95.88 68 GLY A CA 1
ATOM 538 C C . GLY A 1 68 ? -5.598 6.402 5.325 1.00 95.88 68 GLY A C 1
ATOM 539 O O . GLY A 1 68 ? -4.574 5.844 4.935 1.00 95.88 68 GLY A O 1
ATOM 540 N N . HIS A 1 69 ? -6.563 5.768 6.001 1.00 95.31 69 HIS A N 1
ATOM 541 C CA . HIS A 1 69 ? -6.492 4.347 6.367 1.00 95.31 69 HIS A CA 1
ATOM 542 C C . HIS A 1 69 ? -6.391 3.435 5.140 1.00 95.31 69 HIS A C 1
ATOM 544 O O . HIS A 1 69 ? -5.568 2.531 5.161 1.00 95.31 69 HIS A O 1
ATOM 550 N N . ASN A 1 70 ? -7.068 3.764 4.036 1.00 96.38 70 ASN A N 1
ATOM 551 C CA . ASN A 1 70 ? -6.997 2.990 2.788 1.00 96.38 70 ASN A CA 1
ATOM 552 C C . ASN A 1 70 ? -5.571 2.876 2.238 1.00 96.38 70 ASN A C 1
ATOM 554 O O . ASN A 1 70 ? -5.168 1.821 1.754 1.00 96.38 70 ASN A O 1
ATOM 558 N N . GLY A 1 71 ? -4.773 3.943 2.357 1.00 98.12 71 GLY A N 1
ATOM 559 C CA . GLY A 1 71 ? -3.362 3.897 1.982 1.00 98.12 71 GLY A CA 1
ATOM 560 C C . GLY A 1 71 ? -2.580 2.923 2.861 1.00 98.12 71 GLY A C 1
ATOM 561 O O . GLY A 1 71 ? -1.733 2.173 2.382 1.00 98.12 71 GLY A O 1
ATOM 562 N N . GLY A 1 72 ? -2.895 2.880 4.153 1.00 98.19 72 GLY A N 1
ATOM 563 C CA . GLY A 1 72 ? -2.282 1.926 5.059 1.00 98.19 72 GLY A CA 1
ATOM 564 C C . GLY A 1 72 ? -2.785 0.487 4.866 1.00 98.19 72 GLY A C 1
ATOM 565 O O . GLY A 1 72 ? -1.974 -0.432 4.952 1.00 98.19 72 GLY A O 1
ATOM 566 N N . ASP A 1 73 ? -4.057 0.274 4.524 1.00 98.44 73 ASP A N 1
ATOM 567 C CA . ASP A 1 73 ? -4.586 -1.038 4.126 1.00 98.44 73 ASP A CA 1
ATOM 568 C C . ASP A 1 73 ? -3.863 -1.558 2.880 1.00 98.44 73 ASP A C 1
ATOM 570 O O . ASP A 1 73 ? -3.454 -2.719 2.843 1.00 98.44 73 ASP A O 1
ATOM 574 N N . ALA A 1 74 ? -3.611 -0.685 1.898 1.00 98.62 74 ALA A N 1
ATOM 575 C CA . ALA A 1 74 ? -2.841 -1.020 0.704 1.00 98.62 74 ALA A CA 1
ATOM 576 C C . ALA A 1 74 ? -1.395 -1.432 1.036 1.00 98.62 74 ALA A C 1
ATOM 578 O O . ALA A 1 74 ? -0.890 -2.429 0.511 1.00 98.62 74 ALA A O 1
ATOM 579 N N . LEU A 1 75 ? -0.736 -0.724 1.959 1.00 98.75 75 LEU A N 1
ATOM 580 C CA . LEU A 1 75 ? 0.602 -1.078 2.449 1.00 98.75 75 LEU A CA 1
ATOM 581 C C . LEU A 1 75 ? 0.611 -2.419 3.200 1.00 98.75 75 LEU A C 1
ATOM 583 O O . LEU A 1 75 ? 1.518 -3.233 3.012 1.00 98.75 75 LEU A O 1
ATOM 587 N N . LEU A 1 76 ? -0.403 -2.684 4.028 1.00 98.75 76 LEU A N 1
ATOM 588 C CA . LEU A 1 76 ? -0.545 -3.947 4.760 1.00 98.75 76 LEU A CA 1
ATOM 589 C C . LEU A 1 76 ? -0.859 -5.118 3.820 1.00 98.75 76 LEU A C 1
ATOM 591 O O . LEU A 1 76 ? -0.307 -6.209 3.995 1.00 98.75 76 LEU A O 1
ATOM 595 N N . ALA A 1 77 ? -1.650 -4.885 2.774 1.00 98.62 77 ALA A N 1
ATOM 596 C CA . ALA A 1 77 ? -1.882 -5.844 1.702 1.00 98.62 77 ALA A CA 1
ATOM 597 C C . ALA A 1 77 ? -0.588 -6.161 0.939 1.00 98.62 77 ALA A C 1
ATOM 599 O O . ALA A 1 77 ? -0.243 -7.332 0.754 1.00 98.62 77 ALA A O 1
ATOM 600 N N . ALA A 1 78 ? 0.201 -5.141 0.590 1.00 98.56 78 ALA A N 1
ATOM 601 C CA . ALA A 1 78 ? 1.515 -5.330 -0.015 1.00 98.56 78 ALA A CA 1
ATOM 602 C C . ALA A 1 78 ? 2.458 -6.125 0.907 1.00 98.56 78 ALA A C 1
ATOM 604 O O . ALA A 1 78 ? 3.094 -7.087 0.467 1.00 98.56 78 ALA A O 1
ATOM 605 N N . LYS A 1 79 ? 2.486 -5.809 2.210 1.00 98.56 79 LYS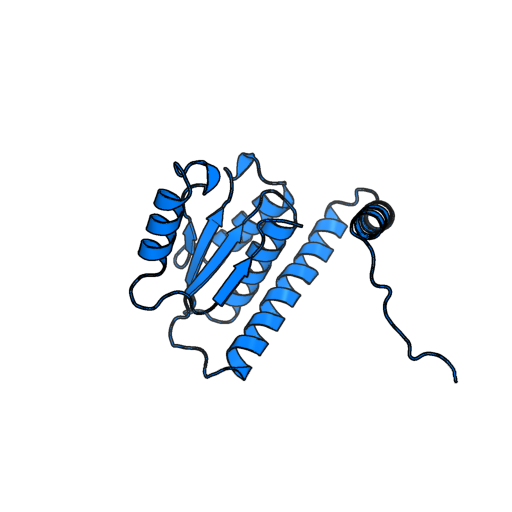 A N 1
ATOM 606 C CA . LYS A 1 79 ? 3.252 -6.551 3.230 1.00 98.56 79 LYS A CA 1
ATOM 607 C C . LYS A 1 79 ? 2.850 -8.028 3.239 1.00 98.56 79 LYS A C 1
ATOM 609 O O . LYS A 1 79 ? 3.710 -8.914 3.202 1.00 98.56 79 LYS A O 1
ATOM 614 N N . ARG A 1 80 ? 1.542 -8.313 3.221 1.00 98.12 80 ARG A N 1
ATOM 615 C CA . ARG A 1 80 ? 0.988 -9.675 3.170 1.00 98.12 80 ARG A CA 1
ATOM 616 C C . ARG A 1 80 ? 1.437 -10.437 1.917 1.00 98.12 80 ARG A C 1
ATOM 618 O O . ARG A 1 80 ? 1.794 -11.618 2.027 1.00 98.12 80 ARG A O 1
ATOM 625 N N . MET A 1 81 ? 1.467 -9.779 0.758 1.00 96.62 81 MET A N 1
ATOM 626 C CA . MET A 1 81 ? 1.938 -10.366 -0.502 1.00 96.62 81 MET A CA 1
ATOM 627 C C . MET A 1 81 ? 3.442 -10.641 -0.494 1.00 96.62 81 MET A C 1
ATOM 629 O O . MET A 1 81 ? 3.858 -11.767 -0.775 1.00 96.62 81 MET A O 1
ATOM 633 N N . LEU A 1 82 ? 4.259 -9.657 -0.108 1.00 97.25 82 LEU A N 1
ATOM 634 C CA . LEU A 1 82 ? 5.721 -9.776 -0.068 1.00 97.25 82 LEU A CA 1
ATOM 635 C C . LEU A 1 82 ? 6.209 -10.807 0.957 1.00 97.25 82 LEU A C 1
ATOM 637 O O . LEU A 1 82 ? 7.295 -11.367 0.778 1.00 97.25 82 LEU A O 1
ATOM 641 N N . ARG A 1 83 ? 5.418 -11.070 2.007 1.00 97.38 83 ARG A N 1
ATOM 642 C CA . ARG A 1 83 ? 5.621 -12.181 2.951 1.00 97.38 83 ARG A CA 1
ATOM 643 C C . ARG A 1 83 ? 5.365 -13.545 2.303 1.00 97.38 83 ARG A C 1
ATOM 645 O O . ARG A 1 83 ? 6.043 -14.510 2.631 1.00 97.38 83 ARG A O 1
ATOM 652 N N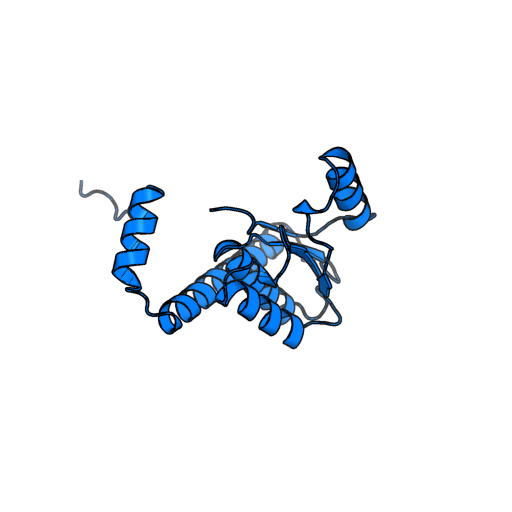 . THR A 1 84 ? 4.391 -13.632 1.397 1.00 95.88 84 THR A N 1
ATOM 653 C CA . THR A 1 84 ? 3.972 -14.896 0.759 1.00 95.88 84 THR A CA 1
ATOM 654 C C . THR A 1 84 ? 4.840 -15.272 -0.430 1.00 95.88 84 THR A C 1
ATOM 656 O O . THR A 1 84 ? 5.093 -16.451 -0.655 1.00 95.88 84 THR A O 1
ATOM 659 N N . ILE A 1 85 ? 5.267 -14.279 -1.209 1.00 95.00 85 ILE A N 1
ATOM 660 C CA . ILE A 1 85 ? 6.057 -14.470 -2.422 1.00 95.00 85 ILE A CA 1
ATOM 661 C C . ILE A 1 85 ? 7.419 -13.802 -2.187 1.00 95.00 85 ILE A C 1
ATOM 663 O O . ILE A 1 85 ? 7.565 -12.602 -2.428 1.00 95.00 85 ILE A O 1
ATOM 667 N N . PRO A 1 86 ? 8.443 -14.547 -1.725 1.00 93.94 86 PRO A N 1
ATOM 668 C CA . PRO A 1 86 ? 9.747 -13.974 -1.372 1.00 93.94 86 PRO A CA 1
ATOM 669 C C . PRO A 1 86 ? 10.458 -13.282 -2.540 1.00 93.94 86 PRO A C 1
ATOM 671 O O . PRO A 1 86 ? 11.298 -12.410 -2.340 1.00 93.94 86 PRO A O 1
ATOM 674 N N . THR A 1 87 ? 10.114 -13.665 -3.769 1.00 95.56 87 THR A N 1
ATOM 675 C CA . THR A 1 87 ? 10.662 -13.090 -4.999 1.00 95.56 87 THR A CA 1
ATOM 676 C C . THR A 1 87 ? 9.882 -11.884 -5.516 1.00 95.56 87 THR A C 1
ATOM 678 O O . THR A 1 87 ? 10.325 -11.273 -6.483 1.00 95.56 87 THR A O 1
ATOM 681 N N . ALA A 1 88 ? 8.713 -11.579 -4.946 1.00 96.56 88 ALA A N 1
ATOM 682 C CA . ALA A 1 88 ? 7.927 -10.418 -5.343 1.00 96.56 88 ALA A CA 1
ATOM 683 C C . ALA A 1 88 ? 8.624 -9.126 -4.913 1.00 96.56 88 ALA A C 1
ATOM 685 O O . ALA A 1 88 ? 9.274 -9.095 -3.861 1.00 96.56 88 ALA A O 1
ATOM 686 N N . GLY A 1 89 ? 8.455 -8.087 -5.724 1.00 97.56 89 GLY A N 1
ATOM 687 C CA . GLY A 1 89 ? 8.841 -6.717 -5.407 1.00 97.56 89 GLY A CA 1
ATOM 688 C C . GLY A 1 89 ? 7.645 -5.777 -5.511 1.00 97.56 89 GLY A C 1
ATOM 689 O O . GLY A 1 89 ? 6.638 -6.110 -6.143 1.00 97.56 89 GLY A O 1
ATOM 690 N N . ALA A 1 90 ? 7.756 -4.611 -4.883 1.00 98.19 90 ALA A N 1
AT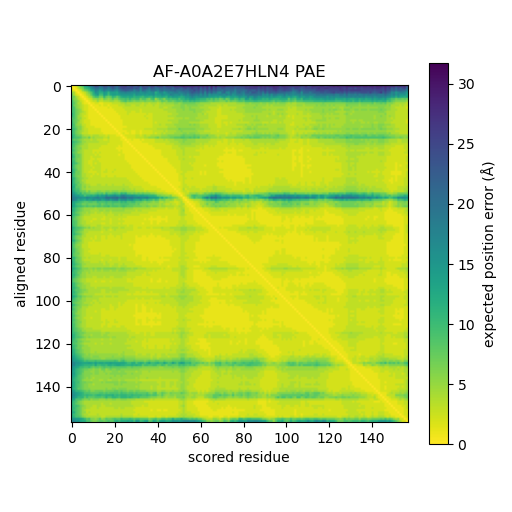OM 691 C CA . ALA A 1 90 ? 6.714 -3.595 -4.895 1.00 98.19 90 ALA A CA 1
ATOM 692 C C . ALA A 1 90 ? 7.281 -2.221 -5.262 1.00 98.19 90 ALA A C 1
ATOM 694 O O . ALA A 1 90 ? 8.350 -1.847 -4.784 1.00 98.19 90 ALA A O 1
ATOM 695 N N . VAL A 1 91 ? 6.536 -1.477 -6.075 1.00 98.44 91 VAL A N 1
ATOM 696 C CA . VAL A 1 91 ? 6.710 -0.034 -6.254 1.00 98.44 91 VAL A CA 1
ATOM 697 C C . VAL A 1 91 ? 5.624 0.646 -5.430 1.00 98.44 91 VAL A C 1
ATOM 699 O O . VAL A 1 91 ? 4.437 0.423 -5.665 1.00 98.44 91 VAL A O 1
ATOM 702 N N . VAL A 1 92 ? 6.026 1.431 -4.437 1.00 98.62 92 VAL A N 1
ATOM 703 C CA . VAL A 1 92 ? 5.127 2.167 -3.545 1.00 98.62 92 VAL A CA 1
ATOM 704 C C . VAL A 1 92 ? 5.100 3.615 -3.996 1.00 98.62 92 VAL A C 1
ATOM 706 O O . VAL A 1 92 ? 6.128 4.287 -3.972 1.00 98.62 92 VAL A O 1
ATOM 709 N N . TRP A 1 93 ? 3.925 4.098 -4.391 1.00 98.06 93 TRP A N 1
ATOM 710 C CA . TRP A 1 93 ? 3.733 5.468 -4.844 1.00 98.06 93 TRP A CA 1
ATOM 711 C C . TRP A 1 93 ? 2.803 6.229 -3.899 1.00 98.06 93 TRP A C 1
ATOM 713 O O . TRP A 1 93 ? 1.578 6.074 -3.975 1.00 98.06 93 TRP A O 1
ATOM 723 N N . PRO A 1 94 ? 3.363 7.023 -2.972 1.00 97.81 94 PRO A N 1
ATOM 724 C CA . PRO A 1 94 ? 2.561 7.830 -2.072 1.00 97.81 94 PRO A CA 1
ATOM 725 C C . PRO A 1 94 ? 1.961 9.035 -2.797 1.00 97.81 94 PRO A C 1
ATOM 727 O O . PRO A 1 94 ? 2.560 9.591 -3.712 1.00 97.81 94 PRO A O 1
ATOM 730 N N . LEU A 1 95 ? 0.763 9.448 -2.386 1.00 97.00 95 LEU A N 1
ATOM 731 C CA . LEU A 1 95 ? 0.097 10.640 -2.907 1.00 97.00 95 LEU A CA 1
ATOM 732 C C . LEU A 1 95 ? 0.759 11.923 -2.399 1.00 97.00 95 LEU A C 1
ATOM 734 O O . LEU A 1 95 ? 0.844 12.884 -3.150 1.00 97.00 95 LEU A O 1
ATOM 738 N N . CYS A 1 96 ? 1.186 11.933 -1.140 1.00 96.31 96 CYS A N 1
ATOM 739 C CA . CYS A 1 96 ? 1.758 13.070 -0.421 1.00 96.31 96 CYS A CA 1
ATOM 740 C C . CYS A 1 96 ? 2.974 12.610 0.393 1.00 96.31 96 CYS A C 1
ATOM 742 O O . CYS A 1 96 ? 3.311 11.422 0.377 1.00 96.31 96 CYS A O 1
ATOM 744 N N . SER A 1 97 ? 3.633 13.511 1.119 1.00 97.12 97 SER A N 1
ATOM 745 C CA . SER A 1 97 ? 4.738 13.098 1.979 1.00 97.12 97 SER A CA 1
ATOM 746 C C . SER A 1 97 ? 4.243 12.200 3.126 1.00 97.12 97 SER A C 1
ATOM 748 O O . SER A 1 97 ? 3.067 12.190 3.512 1.00 97.12 97 SER A O 1
ATOM 750 N N . TRP A 1 98 ? 5.145 11.385 3.675 1.00 97.62 98 TRP A N 1
ATOM 751 C CA . TRP A 1 98 ? 4.781 10.417 4.711 1.00 97.62 98 TRP A CA 1
ATOM 752 C C . TRP A 1 98 ? 4.394 11.071 6.041 1.00 97.62 98 TRP A C 1
ATOM 754 O O . TRP A 1 98 ? 3.585 10.506 6.770 1.00 97.62 98 TRP A O 1
ATOM 764 N N . ASP A 1 99 ? 4.918 12.255 6.351 1.00 96.69 99 ASP A N 1
ATOM 765 C CA . ASP A 1 99 ? 4.550 13.027 7.542 1.00 96.69 99 ASP A CA 1
ATOM 766 C C . ASP A 1 99 ? 3.118 13.586 7.480 1.00 96.69 99 ASP A C 1
ATOM 768 O O . ASP A 1 99 ? 2.491 13.769 8.523 1.00 96.69 99 ASP A O 1
ATOM 772 N N . GLU A 1 100 ? 2.554 13.752 6.279 1.00 96.69 100 GLU A N 1
ATOM 773 C CA . GLU A 1 100 ? 1.145 14.117 6.075 1.00 96.69 100 GLU A CA 1
ATOM 774 C C . GLU A 1 100 ? 0.183 12.921 6.209 1.00 96.69 100 GLU A C 1
ATOM 776 O O . GLU A 1 100 ? -1.038 13.092 6.325 1.00 96.69 100 GLU A O 1
ATOM 781 N N . CYS A 1 101 ? 0.702 11.690 6.176 1.00 97.12 101 CYS A N 1
ATOM 782 C CA . CYS A 1 101 ? -0.112 10.485 6.294 1.00 97.12 101 CYS A CA 1
ATOM 783 C C . CYS A 1 101 ? -0.589 10.271 7.735 1.00 97.12 101 CYS A C 1
ATOM 785 O O . CYS A 1 101 ? 0.075 10.649 8.698 1.00 97.12 101 CYS A O 1
ATOM 787 N N . ARG A 1 102 ? -1.726 9.591 7.915 1.00 95.62 102 ARG A N 1
ATOM 788 C CA . ARG A 1 102 ? -2.211 9.214 9.251 1.00 95.62 102 ARG A CA 1
ATOM 789 C C . ARG A 1 102 ? -1.215 8.298 9.982 1.00 95.62 102 ARG A C 1
ATOM 791 O O . ARG A 1 102 ? -0.540 7.503 9.323 1.00 95.62 102 ARG A O 1
ATOM 798 N N . PRO A 1 103 ? -1.179 8.315 11.331 1.00 96.75 103 PRO A N 1
ATOM 799 C CA . PRO A 1 103 ? -0.240 7.510 12.118 1.00 96.75 103 PRO A CA 1
ATOM 800 C C . PRO A 1 103 ? -0.229 6.018 11.761 1.00 96.75 103 PRO A C 1
ATOM 802 O O . PRO A 1 103 ? 0.838 5.425 11.619 1.00 96.75 103 PRO A O 1
ATOM 805 N N . HIS A 1 104 ? -1.398 5.408 11.536 1.00 97.50 104 HIS A N 1
ATOM 806 C CA . HIS A 1 104 ? -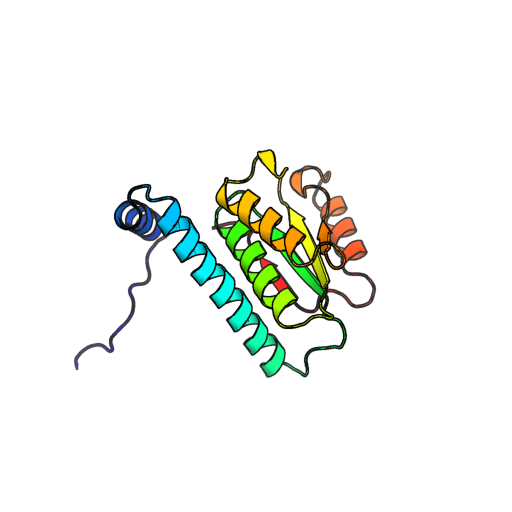1.469 3.996 11.143 1.00 97.50 104 HIS A CA 1
ATOM 807 C C . HIS A 1 104 ? -0.901 3.732 9.745 1.00 97.50 104 HIS A C 1
ATOM 809 O O . HIS A 1 104 ? -0.269 2.704 9.524 1.00 97.50 104 HIS A O 1
ATOM 815 N N . THR A 1 105 ? -1.051 4.664 8.807 1.00 98.00 105 THR A N 1
ATOM 816 C CA . THR A 1 105 ? -0.459 4.561 7.464 1.00 98.00 105 THR A CA 1
ATOM 817 C C . THR A 1 105 ? 1.062 4.665 7.532 1.00 98.00 105 THR A C 1
ATOM 819 O O . THR A 1 105 ? 1.765 3.851 6.933 1.00 98.00 105 THR A O 1
ATOM 822 N N . GLN A 1 106 ? 1.582 5.595 8.339 1.00 98.44 106 GLN A N 1
ATOM 823 C CA . GLN A 1 106 ? 3.019 5.697 8.615 1.00 98.44 106 GLN A CA 1
ATOM 824 C C . GLN A 1 106 ? 3.555 4.409 9.252 1.00 98.44 106 GLN A C 1
ATOM 826 O O . GLN A 1 106 ? 4.583 3.879 8.832 1.00 98.44 106 GLN A O 1
ATOM 831 N N . ARG A 1 107 ? 2.826 3.854 10.226 1.00 98.50 107 ARG A N 1
ATOM 832 C CA . ARG A 1 107 ? 3.167 2.577 10.858 1.00 98.50 107 ARG A CA 1
ATOM 833 C C . ARG A 1 107 ? 3.170 1.420 9.857 1.00 98.50 107 ARG A C 1
ATOM 835 O O . ARG A 1 107 ? 4.112 0.632 9.853 1.00 98.50 107 ARG A O 1
ATOM 842 N N . ALA A 1 108 ? 2.154 1.322 8.999 1.00 98.62 108 ALA A N 1
ATOM 843 C CA . ALA A 1 108 ? 2.063 0.293 7.966 1.00 98.62 108 ALA A CA 1
ATOM 844 C C . ALA A 1 108 ? 3.255 0.337 7.002 1.00 98.62 108 ALA A C 1
ATOM 846 O O . ALA A 1 108 ? 3.800 -0.712 6.657 1.00 98.62 108 ALA A O 1
ATOM 847 N N . ARG A 1 109 ? 3.706 1.540 6.625 1.00 98.50 109 ARG A N 1
ATOM 848 C CA . ARG A 1 109 ? 4.930 1.728 5.839 1.00 98.50 109 ARG A CA 1
ATOM 849 C C . ARG A 1 109 ? 6.156 1.207 6.579 1.00 98.50 109 ARG A C 1
ATOM 851 O O . ARG A 1 109 ? 6.931 0.455 5.994 1.00 98.50 109 ARG A O 1
ATOM 858 N N . THR A 1 110 ? 6.340 1.597 7.840 1.00 98.56 110 THR A N 1
ATOM 859 C CA . THR A 1 110 ? 7.481 1.142 8.648 1.00 98.56 110 THR A CA 1
ATOM 860 C C . THR A 1 110 ? 7.531 -0.383 8.701 1.00 98.56 110 THR A C 1
ATOM 862 O O . THR A 1 110 ? 8.549 -0.969 8.342 1.00 98.56 110 THR A O 1
ATOM 865 N N . GLU A 1 111 ? 6.413 -1.040 9.022 1.00 98.62 111 GLU A N 1
ATOM 866 C CA . GLU A 1 111 ? 6.346 -2.506 9.082 1.00 98.62 111 GLU A CA 1
ATOM 867 C C . GLU A 1 111 ? 6.572 -3.175 7.708 1.00 98.62 111 GLU A C 1
ATOM 869 O O . GLU A 1 111 ? 7.123 -4.276 7.625 1.00 98.62 111 GLU A O 1
ATOM 874 N N . LEU A 1 112 ? 6.156 -2.533 6.611 1.00 98.62 112 LEU A N 1
ATOM 875 C CA . LEU A 1 112 ? 6.418 -3.005 5.250 1.00 98.62 112 LEU A CA 1
ATOM 876 C C . LEU A 1 112 ? 7.920 -2.944 4.911 1.00 98.62 112 LEU A C 1
ATOM 878 O O . LEU A 1 112 ? 8.477 -3.914 4.385 1.00 98.62 112 LEU A O 1
ATOM 882 N N . LEU A 1 113 ? 8.582 -1.829 5.227 1.00 98.44 113 LEU A N 1
ATOM 883 C CA . LEU A 1 113 ? 10.013 -1.641 4.984 1.00 98.44 113 LEU A CA 1
ATOM 884 C C . LEU A 1 113 ? 10.861 -2.572 5.858 1.00 98.44 113 LEU A C 1
ATOM 886 O O . LEU A 1 113 ? 11.789 -3.198 5.347 1.00 98.44 113 LEU A O 1
ATOM 890 N N . GLU A 1 114 ? 10.509 -2.745 7.133 1.00 98.44 114 GLU A N 1
ATOM 891 C CA . GLU A 1 114 ? 11.162 -3.710 8.029 1.00 98.44 114 GLU A CA 1
ATOM 892 C C . GLU A 1 114 ? 11.132 -5.137 7.461 1.00 98.44 114 GLU A C 1
ATOM 894 O O . GLU A 1 114 ? 12.123 -5.865 7.543 1.00 98.44 114 GLU A O 1
ATOM 899 N N . LEU A 1 115 ? 10.023 -5.532 6.828 1.00 97.94 115 LEU A N 1
ATOM 900 C CA . LEU A 1 115 ? 9.884 -6.852 6.213 1.00 97.94 115 LEU A CA 1
ATOM 901 C C . LEU A 1 115 ? 10.703 -7.002 4.919 1.00 97.94 115 LEU A C 1
ATOM 903 O O . LEU A 1 115 ? 11.237 -8.082 4.643 1.00 97.94 115 LEU A O 1
ATOM 907 N N . ALA A 1 116 ? 10.708 -5.983 4.056 1.00 97.12 116 ALA A N 1
ATOM 908 C CA . ALA A 1 116 ? 11.060 -6.174 2.649 1.00 97.12 116 ALA A CA 1
ATOM 909 C C . ALA A 1 116 ? 11.791 -5.002 1.974 1.00 97.12 116 ALA A C 1
ATOM 911 O O . ALA A 1 116 ? 11.791 -4.958 0.747 1.00 97.12 116 ALA A O 1
ATOM 912 N N . ALA A 1 117 ? 12.468 -4.112 2.713 1.00 97.38 117 ALA A N 1
ATOM 913 C CA . ALA A 1 117 ? 13.128 -2.910 2.171 1.00 97.38 117 ALA A CA 1
ATOM 914 C C . ALA A 1 117 ? 13.922 -3.135 0.868 1.00 97.38 117 ALA A C 1
ATOM 916 O O . ALA A 1 117 ? 13.800 -2.364 -0.073 1.00 97.38 117 ALA A O 1
ATOM 917 N N . LYS A 1 118 ? 14.688 -4.231 0.756 1.00 97.81 118 LYS A N 1
ATOM 918 C CA . LYS A 1 118 ? 15.497 -4.544 -0.446 1.00 97.81 118 LYS A CA 1
ATOM 919 C C . LYS A 1 118 ? 14.684 -4.871 -1.709 1.00 97.81 118 LYS A C 1
ATOM 921 O O . LYS A 1 118 ? 15.268 -5.055 -2.771 1.00 97.81 118 LYS A O 1
ATOM 926 N N . ARG A 1 119 ? 13.369 -5.044 -1.582 1.00 97.69 119 ARG A N 1
ATOM 927 C CA . ARG A 1 119 ? 12.431 -5.413 -2.654 1.00 97.69 119 ARG A CA 1
ATOM 928 C C . ARG A 1 119 ? 11.380 -4.327 -2.889 1.00 97.69 119 ARG A C 1
ATOM 930 O O . ARG A 1 119 ? 10.419 -4.572 -3.617 1.00 97.69 119 ARG A O 1
ATOM 937 N N . ILE A 1 120 ? 11.540 -3.175 -2.242 1.00 98.19 120 ILE A N 1
ATOM 938 C CA . ILE A 1 120 ? 10.620 -2.049 -2.318 1.00 98.19 120 ILE A CA 1
ATOM 939 C C . ILE A 1 120 ? 11.338 -0.885 -2.986 1.00 98.19 120 ILE A C 1
ATOM 941 O O . ILE A 1 120 ? 12.439 -0.512 -2.587 1.00 98.19 120 ILE A O 1
ATOM 945 N N . GLU A 1 121 ? 10.686 -0.315 -3.985 1.00 97.62 121 GLU A N 1
ATOM 946 C CA . GLU A 1 121 ? 11.035 0.968 -4.577 1.00 97.62 121 GLU A CA 1
ATOM 947 C C . GLU A 1 121 ? 9.980 1.983 -4.134 1.00 97.62 121 GLU A C 1
ATOM 949 O O . GLU A 1 121 ? 8.804 1.838 -4.461 1.00 97.62 121 GLU A O 1
ATOM 954 N N . GLU A 1 122 ? 10.374 2.976 -3.338 1.00 97.50 122 GLU A N 1
ATOM 955 C CA . GLU A 1 122 ? 9.483 4.073 -2.951 1.00 97.50 122 GLU A CA 1
ATOM 956 C C . GLU A 1 122 ? 9.649 5.244 -3.922 1.00 97.50 122 GLU A C 1
ATOM 958 O O . GLU A 1 122 ? 10.748 5.777 -4.084 1.00 97.50 122 GLU A O 1
ATOM 963 N N . MET A 1 123 ? 8.550 5.644 -4.555 1.00 96.94 123 MET A N 1
ATOM 964 C CA . MET A 1 123 ? 8.495 6.793 -5.453 1.00 96.94 123 MET A CA 1
ATOM 965 C C . MET A 1 123 ? 8.372 8.106 -4.670 1.00 96.94 123 MET A C 1
ATOM 967 O O . MET A 1 123 ? 7.818 8.112 -3.566 1.00 96.94 123 MET A O 1
ATOM 971 N N . PRO A 1 124 ? 8.802 9.239 -5.253 1.00 95.50 124 PRO A N 1
ATOM 972 C CA . PRO A 1 124 ? 8.423 10.556 -4.757 1.00 95.50 124 PRO A CA 1
ATOM 973 C C . PRO A 1 124 ? 6.894 10.740 -4.731 1.00 95.50 124 PRO A C 1
ATOM 975 O O . PRO A 1 124 ? 6.195 10.116 -5.543 1.00 95.50 124 PRO A O 1
ATOM 978 N N . PRO A 1 125 ? 6.366 11.601 -3.842 1.00 96.75 125 PRO A N 1
ATOM 979 C CA . PRO A 1 125 ? 4.941 11.895 -3.773 1.00 96.75 125 PRO A CA 1
ATOM 980 C C . PRO A 1 125 ? 4.330 12.294 -5.120 1.00 96.75 125 PRO A C 1
ATOM 982 O O . PRO A 1 125 ? 4.853 13.135 -5.848 1.00 96.75 125 PRO A O 1
ATOM 985 N N . ALA A 1 126 ? 3.191 11.695 -5.461 1.00 94.75 126 ALA A N 1
ATOM 986 C CA . ALA A 1 126 ? 2.513 11.943 -6.729 1.00 94.75 126 ALA A CA 1
ATOM 987 C C . ALA A 1 126 ? 1.991 13.386 -6.855 1.00 94.75 126 ALA A C 1
ATOM 989 O O . ALA A 1 126 ? 1.900 13.899 -7.968 1.00 94.75 126 ALA A O 1
ATOM 990 N N . ASN A 1 127 ? 1.660 14.048 -5.741 1.00 93.44 127 ASN A N 1
ATOM 991 C CA . ASN A 1 127 ? 1.209 15.443 -5.725 1.00 93.44 127 ASN A CA 1
ATOM 992 C C . ASN A 1 127 ? 2.321 16.464 -6.028 1.00 93.44 127 ASN A C 1
ATOM 994 O O . ASN A 1 127 ? 2.005 17.617 -6.311 1.00 93.44 127 ASN A O 1
ATOM 998 N N . GLU A 1 128 ? 3.591 16.057 -5.989 1.00 92.88 128 GLU A N 1
ATOM 999 C CA . GLU A 1 128 ? 4.736 16.894 -6.372 1.00 92.88 128 GLU A CA 1
ATOM 1000 C C . GLU A 1 128 ? 5.001 16.856 -7.885 1.00 92.88 128 GLU A C 1
ATOM 1002 O O . GLU A 1 128 ? 5.788 17.647 -8.407 1.00 92.88 128 GLU A O 1
ATOM 1007 N N . VAL A 1 129 ? 4.350 15.942 -8.612 1.00 91.06 129 VAL A N 1
ATOM 1008 C CA . VAL A 1 129 ? 4.510 15.808 -10.059 1.00 91.06 129 VAL A CA 1
ATOM 1009 C C . VAL A 1 129 ? 3.691 16.880 -10.779 1.00 91.06 129 VAL A C 1
ATOM 1011 O O . VAL A 1 129 ? 2.471 16.961 -10.630 1.00 91.06 129 VAL A O 1
ATOM 1014 N N . ASP A 1 130 ? 4.365 17.686 -11.603 1.00 90.94 130 ASP A N 1
ATOM 1015 C CA . ASP A 1 130 ? 3.751 18.820 -12.299 1.00 90.94 130 ASP A CA 1
ATOM 1016 C C . ASP A 1 130 ? 2.856 18.367 -13.465 1.00 90.94 130 ASP A C 1
ATOM 1018 O O . ASP A 1 130 ? 3.299 18.158 -14.601 1.00 90.94 130 ASP A O 1
ATOM 1022 N N . GLY A 1 131 ? 1.573 18.184 -13.161 1.00 91.88 131 GLY A N 1
ATOM 1023 C CA . GLY A 1 131 ? 0.523 17.920 -14.136 1.00 91.88 131 GLY A CA 1
ATOM 1024 C C . GLY A 1 131 ? 0.377 16.455 -14.562 1.00 91.88 131 GLY A C 1
ATOM 1025 O O . GLY A 1 131 ? 1.224 15.587 -14.341 1.00 91.88 131 GLY A O 1
ATOM 1026 N N . ILE A 1 132 ? -0.755 16.176 -15.215 1.00 92.25 132 ILE A N 1
ATOM 1027 C CA . ILE A 1 132 ? -1.168 14.816 -15.593 1.00 92.25 132 ILE A CA 1
ATOM 1028 C C . ILE A 1 132 ? -0.232 14.161 -16.617 1.00 92.25 132 ILE A C 1
ATOM 1030 O O . ILE A 1 132 ? -0.081 12.940 -16.616 1.00 92.25 132 ILE A O 1
ATOM 1034 N N . ASP A 1 133 ? 0.405 14.948 -17.485 1.00 95.81 133 ASP A N 1
ATOM 1035 C CA . ASP A 1 133 ? 1.303 14.423 -18.515 1.00 95.81 133 ASP A CA 1
ATOM 1036 C C . ASP A 1 133 ? 2.621 13.938 -17.912 1.00 95.81 133 ASP A C 1
ATOM 1038 O O . ASP A 1 133 ? 3.090 12.852 -18.260 1.00 95.81 133 ASP A O 1
ATOM 1042 N N . SER A 1 134 ? 3.162 14.682 -16.945 1.00 94.44 134 SER A N 1
ATOM 1043 C CA . SER A 1 134 ? 4.323 14.266 -16.157 1.00 94.44 134 SER A CA 1
ATOM 1044 C C . SER A 1 134 ? 4.001 13.019 -15.335 1.00 94.44 134 SER A C 1
ATOM 1046 O O . SER A 1 134 ? 4.766 12.058 -15.362 1.00 94.44 134 SER A O 1
ATOM 1048 N N . LEU A 1 135 ? 2.823 12.970 -14.699 1.00 93.88 135 LEU A N 1
ATOM 1049 C CA . LEU A 1 135 ? 2.381 11.800 -13.935 1.00 93.88 135 LEU A CA 1
ATOM 1050 C C . LEU A 1 135 ? 2.247 10.557 -14.824 1.00 93.88 135 LEU A C 1
ATOM 1052 O O . LEU A 1 135 ? 2.724 9.475 -14.477 1.00 93.88 135 LEU A O 1
ATOM 1056 N N . ARG A 1 136 ? 1.647 10.716 -16.011 1.00 94.31 136 ARG A N 1
ATOM 1057 C CA . ARG A 1 136 ? 1.532 9.639 -17.000 1.00 94.31 136 ARG A CA 1
ATOM 1058 C C . ARG A 1 136 ? 2.905 9.164 -17.458 1.00 94.31 136 ARG A C 1
ATOM 1060 O O . ARG A 1 136 ? 3.115 7.959 -17.556 1.00 94.31 136 ARG A O 1
ATOM 1067 N N . LYS A 1 137 ? 3.832 10.089 -17.717 1.00 94.94 137 LYS A N 1
ATOM 1068 C CA . LYS A 1 137 ? 5.207 9.758 -18.095 1.00 94.94 137 LYS A CA 1
ATOM 1069 C C . LYS A 1 137 ? 5.891 8.932 -17.004 1.00 94.94 137 LYS A C 1
ATOM 1071 O O . LYS A 1 137 ? 6.387 7.854 -17.315 1.00 94.94 137 LYS A O 1
ATOM 1076 N N . THR A 1 138 ? 5.824 9.361 -15.744 1.00 94.50 138 THR A N 1
ATOM 1077 C CA . THR A 1 138 ? 6.381 8.607 -14.609 1.00 94.50 138 THR A CA 1
ATOM 1078 C C . THR A 1 138 ? 5.766 7.211 -14.494 1.00 94.50 138 THR A C 1
ATOM 1080 O O . THR A 1 138 ? 6.493 6.237 -14.321 1.00 94.50 138 THR A O 1
ATOM 1083 N N . MET A 1 139 ? 4.445 7.078 -14.656 1.00 93.19 139 MET A N 1
ATOM 1084 C CA . MET A 1 139 ? 3.768 5.775 -14.620 1.00 93.19 139 MET A CA 1
ATOM 1085 C C . MET A 1 139 ? 4.228 4.843 -15.753 1.00 93.19 139 MET A C 1
ATOM 1087 O O . MET A 1 139 ? 4.443 3.650 -15.529 1.00 93.19 139 MET A O 1
ATOM 1091 N N . VAL A 1 140 ? 4.396 5.373 -16.970 1.00 93.75 140 VAL A N 1
ATOM 1092 C CA . VAL A 1 140 ? 4.902 4.610 -18.124 1.00 93.75 140 VAL A CA 1
ATOM 1093 C C . VAL A 1 140 ? 6.344 4.164 -17.890 1.00 93.75 140 VAL A C 1
ATOM 1095 O O . VAL A 1 140 ? 6.657 2.993 -18.093 1.00 93.75 140 VAL A O 1
ATOM 1098 N N . GLU A 1 141 ? 7.204 5.065 -17.416 1.00 94.19 141 GLU A N 1
ATOM 1099 C CA . GLU A 1 141 ? 8.601 4.757 -17.093 1.00 94.19 141 GLU A CA 1
ATOM 1100 C C . GLU A 1 141 ? 8.694 3.662 -16.022 1.00 94.19 141 GLU A C 1
ATOM 1102 O O . GLU A 1 141 ? 9.425 2.687 -16.197 1.00 94.19 141 GLU A O 1
ATOM 1107 N N . GLN A 1 142 ? 7.887 3.758 -14.962 1.00 94.62 142 GLN A N 1
ATOM 1108 C CA . GLN A 1 142 ? 7.897 2.802 -13.852 1.00 94.62 142 GLN A CA 1
ATOM 1109 C C . GLN A 1 142 ? 7.279 1.440 -14.168 1.00 94.62 142 GLN A C 1
ATOM 1111 O O . GLN A 1 142 ? 7.676 0.401 -13.617 1.00 94.62 142 GLN A O 1
ATOM 1116 N N . SER A 1 143 ? 6.322 1.421 -15.093 1.00 92.88 143 SER A N 1
ATOM 1117 C CA . SER A 1 143 ? 5.782 0.176 -15.630 1.00 92.88 143 SER A CA 1
ATOM 1118 C C . SER A 1 143 ? 6.891 -0.641 -16.302 1.00 92.88 143 SER A C 1
ATOM 1120 O O . SER A 1 143 ? 6.930 -1.864 -16.149 1.00 92.88 143 SER A O 1
ATOM 1122 N N . GLY A 1 144 ? 7.841 0.020 -16.973 1.00 89.94 144 GLY A N 1
ATOM 1123 C CA . GLY A 1 144 ? 8.888 -0.644 -17.745 1.00 89.94 144 GLY A CA 1
ATOM 1124 C C . GLY A 1 144 ? 8.310 -1.569 -18.823 1.00 89.94 144 GLY A C 1
ATOM 1125 O O . GLY A 1 144 ? 7.120 -1.540 -19.128 1.00 89.94 144 GLY A O 1
ATOM 1126 N N . GLU A 1 145 ? 9.141 -2.441 -19.396 1.00 87.88 145 GLU A N 1
ATOM 1127 C CA . GLU A 1 145 ? 8.703 -3.333 -20.485 1.00 87.88 145 GLU A CA 1
ATOM 1128 C C . GLU A 1 145 ? 7.678 -4.388 -20.041 1.00 87.88 145 GLU A C 1
ATOM 1130 O O . GLU A 1 145 ? 6.834 -4.816 -20.825 1.00 87.88 145 GLU A O 1
ATOM 1135 N N . ARG A 1 146 ? 7.766 -4.838 -18.783 1.00 87.69 146 ARG A N 1
ATOM 1136 C CA . ARG A 1 146 ? 6.920 -5.914 -18.240 1.00 87.69 146 ARG A CA 1
ATOM 1137 C C . ARG A 1 146 ? 5.631 -5.425 -17.587 1.00 87.69 146 ARG A C 1
ATOM 1139 O O . ARG A 1 146 ? 4.749 -6.245 -17.345 1.00 87.69 146 ARG A O 1
ATOM 1146 N N . GLY A 1 147 ? 5.519 -4.132 -17.297 1.00 94.00 147 GLY A N 1
ATOM 1147 C CA . GLY A 1 147 ? 4.418 -3.590 -16.514 1.00 94.00 147 GLY A CA 1
ATOM 1148 C C . GLY A 1 147 ? 4.433 -4.041 -15.050 1.00 94.00 147 GLY A C 1
ATOM 1149 O O . GLY A 1 147 ? 5.452 -4.488 -14.503 1.00 94.00 147 GLY A O 1
ATOM 1150 N N . PHE A 1 148 ? 3.262 -3.913 -14.431 1.00 95.81 148 PHE A N 1
ATOM 1151 C CA . PHE A 1 148 ? 2.943 -4.459 -13.117 1.00 95.81 148 PHE A CA 1
ATOM 1152 C C . PHE A 1 148 ? 2.031 -5.675 -13.268 1.00 95.81 148 PHE A C 1
ATOM 1154 O O . PHE A 1 148 ? 1.149 -5.706 -14.124 1.00 95.81 148 PHE A O 1
ATOM 1161 N N . ASP A 1 149 ? 2.228 -6.669 -12.410 1.00 94.81 149 ASP A N 1
ATOM 1162 C CA . ASP A 1 149 ? 1.412 -7.883 -12.381 1.00 94.81 149 ASP A CA 1
ATOM 1163 C C . ASP A 1 149 ? 0.124 -7.705 -11.579 1.00 94.81 149 ASP A C 1
ATOM 1165 O O . ASP A 1 149 ? -0.830 -8.456 -11.770 1.00 94.81 149 ASP A O 1
ATOM 1169 N N . ALA A 1 150 ? 0.120 -6.731 -10.671 1.00 94.62 150 ALA A N 1
ATOM 1170 C CA . ALA A 1 150 ? -1.031 -6.323 -9.887 1.00 94.62 150 ALA A CA 1
ATOM 1171 C C . ALA A 1 150 ? -0.866 -4.872 -9.421 1.00 94.62 150 ALA A C 1
ATOM 1173 O O . ALA A 1 150 ? 0.257 -4.381 -9.267 1.00 94.62 150 ALA A O 1
ATOM 1174 N N . SER A 1 151 ? -1.988 -4.215 -9.137 1.00 96.25 151 SER A N 1
ATOM 1175 C CA . SER A 1 151 ? -2.031 -2.909 -8.483 1.00 96.25 151 SER A CA 1
ATOM 1176 C C . SER A 1 151 ? -2.965 -2.946 -7.280 1.00 96.25 151 SER A C 1
ATOM 1178 O O . SER A 1 151 ? -4.039 -3.540 -7.358 1.00 96.25 151 SER A O 1
ATOM 1180 N N . ILE A 1 152 ? -2.579 -2.277 -6.198 1.00 97.88 152 ILE A N 1
ATOM 1181 C CA . ILE A 1 152 ? -3.414 -2.057 -5.017 1.00 97.88 152 ILE A CA 1
ATOM 1182 C C . ILE A 1 152 ? -3.667 -0.553 -4.915 1.00 97.88 152 ILE A C 1
ATOM 1184 O O . ILE A 1 152 ? -2.722 0.218 -4.741 1.00 97.88 152 ILE A O 1
ATOM 1188 N N . ASP A 1 153 ? -4.926 -0.145 -5.062 1.00 97.44 153 ASP A N 1
ATOM 1189 C CA . ASP A 1 153 ? -5.338 1.257 -4.977 1.00 97.44 153 ASP A CA 1
ATOM 1190 C C . ASP A 1 153 ? -5.803 1.595 -3.557 1.00 97.44 153 ASP A C 1
ATOM 1192 O O . ASP A 1 153 ? -6.840 1.118 -3.100 1.00 97.44 153 ASP A O 1
ATOM 1196 N N . GLY A 1 154 ? -5.010 2.406 -2.859 1.00 97.56 154 GLY A N 1
ATOM 1197 C CA . GLY A 1 154 ? -5.332 2.974 -1.555 1.00 97.56 154 GLY A CA 1
ATOM 1198 C C . GLY A 1 154 ? -5.407 4.501 -1.571 1.00 97.56 154 GLY A C 1
ATOM 1199 O O . GLY A 1 154 ? -5.172 5.118 -0.531 1.00 97.56 154 GLY A O 1
ATOM 1200 N N . LEU A 1 155 ? -5.658 5.138 -2.724 1.00 95.25 155 LEU A N 1
ATOM 1201 C CA . LEU A 1 155 ? -5.634 6.603 -2.844 1.00 95.25 155 LEU A CA 1
ATOM 1202 C C . LEU A 1 155 ? -6.783 7.284 -2.096 1.00 95.25 155 LEU A C 1
ATOM 1204 O O . LEU A 1 155 ? -6.562 8.292 -1.420 1.00 95.25 155 LEU A O 1
ATOM 1208 N N . LEU A 1 156 ? -8.000 6.754 -2.231 1.00 86.50 156 LEU A N 1
ATOM 1209 C CA . LEU A 1 156 ? -9.232 7.380 -1.753 1.00 86.50 156 LEU A CA 1
ATOM 1210 C C . LEU A 1 156 ? -10.173 6.363 -1.105 1.00 86.50 156 LEU A C 1
ATOM 1212 O O . LEU A 1 156 ? -10.145 5.175 -1.424 1.00 86.50 156 LEU A O 1
ATOM 1216 N N . GLY A 1 157 ? -11.030 6.866 -0.220 1.00 70.69 157 GLY A N 1
ATOM 1217 C CA . GLY A 1 157 ? -12.272 6.247 0.244 1.00 70.69 157 GLY A CA 1
ATOM 1218 C C . GLY A 1 157 ? -12.742 6.833 1.561 1.00 70.69 157 GLY A C 1
ATOM 1219 O O . GLY A 1 157 ? -12.182 7.879 1.972 1.00 70.69 157 GLY A O 1
#

Sequence (157 aa):
MNPLPADPILSCEQSLAFEKSFFKGDEKREWQVMNQAGESIGDSLLRDMRELRTIPPRPRILVLVGKGHNGGDALLAAKRMLRTIPTAGAVVWPLCSWDECRPHTQRARTELLELAAKRIEEMPPANEVDGIDSLRKTMVEQSGERGFDASIDGLLG

pLDDT: mean 94.25, std 6.19, range [58.47, 98.75]